Protein AF-A0A2N1H9P8-F1 (afdb_monomer)

Nearest PDB structures (foldseek):
  3dww-assembly1_C  TM=2.577E-01  e=5.335E+00  Homo sapiens
  3sog-assembly1_A-2  TM=2.019E-01  e=6.598E+00  Homo sapiens
  4atm-assembly1_A-2  TM=1.847E-01  e=6.598E+00  Homo sapiens

Sequence (156 aa):
MDSKKLAFVAAAMIAAFVGNAAACPIEECMPELAKKVEAQEARDSINDLRDPAQAAMHAGLVAAEYRVAILEVENRALIRAVELNQKPDLASLRLFPSPHALYDAVSSDVLQVTVTGRMPQLEHFQRRVKHAVVVALIEEETVKLGKPRRLITPSE

Solvent-accessible surface area (backbone atoms only — not comparable to full-atom values): 8992 Å² total; per-residue (Å²): 130,59,69,70,58,52,52,50,50,47,51,50,52,51,50,56,70,75,42,97,57,84,82,66,58,54,67,78,74,38,50,77,54,43,59,50,52,66,65,61,69,72,72,90,63,84,62,58,38,57,44,63,69,54,44,47,51,51,47,51,49,53,52,48,54,53,51,50,56,52,49,53,52,53,49,56,22,44,54,48,12,62,76,68,74,49,78,61,64,65,71,56,61,72,51,42,75,54,74,64,57,51,53,52,26,45,54,52,26,56,55,36,18,69,74,70,24,40,62,69,44,54,63,55,50,51,52,47,44,56,48,21,53,53,50,33,53,51,44,56,51,38,43,74,72,74,39,83,72,77,87,73,71,81,78,131

Radius of gyration: 17.8 Å; Cα contacts (8 Å, |Δi|>4): 124; chains: 1; bounding box: 48×30×50 Å

pLDDT: mean 70.19, std 17.14, range [35.38, 92.31]

Secondary structure (DSSP, 8-state):
--HHHHHHHHHHHHHHHHSS-----HHHH-HHHHHHHHHHTSSS-TT---SHHHHHHHHHHHHHHHHHHHHHHHHHHHHHHHHHTS----GGGGGSPPHHHHHHHHHHHHHHHHHHS---HHHHHHHHHHHHHHHHHHHHHHHHTTPPPP--PPP-

Mean predicted aligned error: 13.99 Å

Foldseek 3Di:
DDLVVLVVVLVVLLVCLVDPDPDDDCCVVPVVVVVVVVVVVPDDDLFQQLDLVSLSVVLSVLSNVLSVLLVVLQVVQVVVCVVVVHDRDSPLVQQADDPVLSVVQSVVQSVCSPPPSGRDRSVVNSVSSVVSSVLSVVQVVCVVVVHDRDPPRPDD

Structure (mmCIF, N/CA/C/O backbone):
data_AF-A0A2N1H9P8-F1
#
_entry.id   AF-A0A2N1H9P8-F1
#
loop_
_atom_site.group_PDB
_atom_site.id
_atom_site.type_symbol
_atom_site.label_atom_id
_atom_site.label_alt_id
_atom_site.label_comp_id
_atom_site.label_asym_id
_atom_site.label_entity_id
_atom_site.label_seq_id
_atom_site.pdbx_PDB_ins_code
_atom_site.Cartn_x
_atom_site.Cartn_y
_atom_site.Cartn_z
_atom_site.occupancy
_atom_site.B_iso_or_equiv
_atom_site.auth_seq_id
_atom_site.auth_comp_id
_atom_site.auth_asym_id
_atom_site.auth_atom_id
_atom_site.pdbx_PDB_model_num
ATOM 1 N N . MET A 1 1 ? 24.549 -2.873 -17.085 1.00 49.34 1 MET A N 1
ATOM 2 C CA . MET A 1 1 ? 24.144 -3.619 -15.873 1.00 49.34 1 MET A CA 1
ATOM 3 C C . MET A 1 1 ? 23.003 -4.540 -16.283 1.00 49.34 1 MET A C 1
ATOM 5 O O . MET A 1 1 ? 22.076 -4.041 -16.900 1.00 49.34 1 MET A O 1
ATOM 9 N N . ASP A 1 2 ? 23.112 -5.855 -16.066 1.00 50.44 2 ASP A N 1
ATOM 10 C CA . ASP A 1 2 ? 22.121 -6.837 -16.548 1.00 50.44 2 ASP A CA 1
ATOM 11 C C . ASP A 1 2 ? 20.721 -6.570 -15.977 1.00 50.44 2 ASP A C 1
ATOM 13 O O . ASP A 1 2 ? 20.572 -6.395 -14.767 1.00 50.44 2 ASP A O 1
ATOM 17 N N . SER A 1 3 ? 19.683 -6.616 -16.814 1.00 39.66 3 SER A N 1
ATOM 18 C CA . SER A 1 3 ? 18.275 -6.386 -16.439 1.00 39.66 3 SER A CA 1
ATOM 19 C C . SER A 1 3 ? 17.803 -7.324 -15.321 1.00 39.66 3 SER A C 1
ATOM 21 O O . SER A 1 3 ? 17.029 -6.929 -14.452 1.00 39.66 3 SER A O 1
ATOM 23 N N . LYS A 1 4 ? 18.354 -8.543 -15.267 1.00 43.38 4 LYS A N 1
ATOM 24 C CA . LYS A 1 4 ? 18.127 -9.498 -14.171 1.00 43.38 4 LYS A CA 1
ATOM 25 C C . LYS A 1 4 ? 18.684 -9.011 -12.833 1.00 43.38 4 LYS A C 1
ATOM 27 O O . LYS A 1 4 ? 18.059 -9.231 -11.804 1.00 43.38 4 LYS A O 1
ATOM 32 N N . LYS A 1 5 ? 19.835 -8.331 -12.839 1.00 46.09 5 LYS A N 1
ATOM 33 C CA . LYS A 1 5 ? 20.436 -7.748 -11.629 1.00 46.09 5 LYS A CA 1
ATOM 34 C C . LYS A 1 5 ? 19.627 -6.545 -11.144 1.00 46.09 5 LYS A C 1
ATOM 36 O O . LYS A 1 5 ? 19.445 -6.396 -9.945 1.00 46.09 5 LYS A O 1
ATOM 41 N N . LEU A 1 6 ? 19.088 -5.743 -12.063 1.00 46.72 6 LEU A N 1
ATOM 42 C CA . LEU A 1 6 ? 18.202 -4.613 -11.753 1.00 46.72 6 LEU A CA 1
ATOM 43 C C . LEU A 1 6 ? 16.878 -5.069 -11.121 1.00 46.72 6 LEU A C 1
ATOM 45 O O . LEU A 1 6 ? 16.480 -4.529 -10.093 1.00 46.72 6 LEU A O 1
ATOM 49 N N . ALA A 1 7 ? 16.253 -6.116 -11.666 1.00 47.84 7 ALA A N 1
ATOM 50 C CA . ALA A 1 7 ? 15.060 -6.728 -11.079 1.00 47.84 7 ALA A CA 1
ATOM 51 C C . ALA A 1 7 ? 15.337 -7.323 -9.687 1.00 47.84 7 ALA A C 1
ATOM 53 O O . ALA A 1 7 ? 14.513 -7.199 -8.786 1.00 47.84 7 ALA A O 1
ATOM 54 N N . PHE A 1 8 ? 16.521 -7.911 -9.484 1.00 50.47 8 PHE A N 1
ATOM 55 C CA . PHE A 1 8 ? 16.937 -8.424 -8.177 1.00 50.47 8 PHE A CA 1
ATOM 56 C C . PHE A 1 8 ? 17.135 -7.309 -7.145 1.00 50.47 8 PHE A C 1
ATOM 58 O O . PHE A 1 8 ? 16.748 -7.466 -5.993 1.00 50.47 8 PHE A O 1
ATOM 65 N N . VAL A 1 9 ? 17.706 -6.174 -7.556 1.00 55.97 9 VAL A N 1
ATOM 66 C CA . VAL A 1 9 ? 17.879 -4.998 -6.690 1.00 55.97 9 VAL A CA 1
ATOM 67 C C . VAL A 1 9 ? 16.527 -4.376 -6.339 1.00 55.97 9 VAL A C 1
ATOM 69 O O . VAL A 1 9 ? 16.297 -4.059 -5.176 1.00 55.97 9 VAL A O 1
ATOM 72 N N . ALA A 1 10 ? 15.607 -4.272 -7.302 1.00 51.38 10 ALA A N 1
ATOM 73 C CA . ALA A 1 10 ? 14.247 -3.803 -7.047 1.00 51.38 10 ALA A CA 1
ATOM 74 C C . ALA A 1 10 ? 13.500 -4.743 -6.085 1.00 51.38 10 ALA A C 1
ATOM 76 O O . ALA A 1 10 ? 12.936 -4.288 -5.095 1.00 51.38 10 ALA A O 1
ATOM 77 N N . ALA A 1 11 ? 13.572 -6.058 -6.307 1.00 51.66 11 ALA A N 1
ATOM 78 C CA . ALA A 1 11 ? 12.977 -7.052 -5.417 1.00 51.66 11 ALA A CA 1
ATOM 79 C C . ALA A 1 11 ? 13.589 -7.018 -4.005 1.00 51.66 11 ALA A C 1
ATOM 81 O O . ALA A 1 11 ? 12.861 -7.131 -3.023 1.00 51.66 11 ALA A O 1
ATOM 82 N N . ALA A 1 12 ? 14.905 -6.816 -3.889 1.00 53.69 12 ALA A N 1
ATOM 83 C CA . ALA A 1 12 ? 15.590 -6.691 -2.605 1.00 53.69 12 ALA A CA 1
ATOM 84 C C . ALA A 1 12 ? 15.205 -5.404 -1.857 1.00 53.69 12 ALA A C 1
ATOM 86 O O . ALA A 1 12 ? 15.003 -5.451 -0.646 1.00 53.69 12 ALA A O 1
ATOM 87 N N . MET A 1 13 ? 15.041 -4.276 -2.559 1.00 55.00 13 MET A N 1
ATOM 88 C CA . MET A 1 13 ? 14.523 -3.044 -1.954 1.00 55.00 13 MET A CA 1
ATOM 89 C C . MET A 1 13 ? 13.076 -3.217 -1.486 1.00 55.00 13 MET A C 1
ATOM 91 O O . MET A 1 13 ? 12.753 -2.853 -0.360 1.00 55.00 13 MET A O 1
ATOM 95 N N . ILE A 1 14 ? 12.219 -3.842 -2.294 1.00 54.09 14 ILE A N 1
ATOM 96 C CA . ILE A 1 14 ? 10.829 -4.128 -1.908 1.00 54.09 14 ILE A CA 1
ATOM 97 C C . ILE A 1 14 ? 10.795 -5.052 -0.684 1.00 54.09 14 ILE A C 1
ATOM 99 O O . ILE A 1 14 ? 10.075 -4.778 0.270 1.00 54.09 14 ILE A O 1
ATOM 103 N N . ALA A 1 15 ? 11.617 -6.104 -0.654 1.00 52.25 15 ALA A N 1
ATOM 104 C CA . ALA A 1 15 ? 11.715 -7.004 0.494 1.00 52.25 15 ALA A CA 1
ATOM 105 C C . ALA A 1 15 ? 12.212 -6.292 1.766 1.00 52.25 15 ALA A C 1
ATOM 107 O O . ALA A 1 15 ? 11.738 -6.600 2.859 1.00 52.25 15 ALA A O 1
ATOM 108 N N . ALA A 1 16 ? 13.114 -5.314 1.633 1.00 53.69 16 ALA A N 1
ATOM 109 C CA . ALA A 1 16 ? 13.588 -4.502 2.752 1.00 53.69 16 ALA A CA 1
ATOM 110 C C . ALA A 1 16 ? 12.491 -3.592 3.336 1.00 53.69 16 ALA A C 1
ATOM 112 O O . ALA A 1 16 ? 12.472 -3.376 4.544 1.00 53.69 16 ALA A O 1
ATOM 113 N N . PHE A 1 17 ? 11.554 -3.114 2.511 1.00 50.56 17 PHE A N 1
ATOM 114 C CA . PHE A 1 17 ? 10.409 -2.304 2.954 1.00 50.56 17 PHE A CA 1
ATOM 115 C C . PHE A 1 17 ? 9.202 -3.132 3.430 1.00 50.56 17 PHE A C 1
ATOM 117 O O . PHE A 1 17 ? 8.384 -2.646 4.210 1.00 50.56 17 PHE A O 1
ATOM 124 N N . VAL A 1 18 ? 9.075 -4.379 2.970 1.00 49.00 18 VAL A N 1
ATOM 125 C CA . VAL A 1 18 ? 7.993 -5.301 3.365 1.00 49.00 18 VAL A CA 1
ATOM 126 C C . VAL A 1 18 ? 8.349 -6.098 4.635 1.00 49.00 18 VAL A C 1
ATOM 128 O O . VAL A 1 18 ? 7.454 -6.580 5.327 1.00 49.00 18 VAL A O 1
ATOM 131 N N . GLY A 1 19 ? 9.635 -6.213 4.986 1.00 39.69 19 GLY A N 1
ATOM 132 C CA . GLY A 1 19 ? 10.095 -6.811 6.245 1.00 39.69 19 GLY A CA 1
ATOM 133 C C . GLY A 1 19 ? 9.982 -5.876 7.460 1.00 39.69 19 GLY A C 1
ATOM 134 O O . GLY A 1 19 ? 9.894 -4.661 7.318 1.00 39.69 19 GLY A O 1
ATOM 135 N N . ASN A 1 20 ? 10.029 -6.449 8.672 1.00 40.66 20 ASN A N 1
ATOM 136 C CA . ASN A 1 20 ? 10.056 -5.740 9.968 1.00 40.66 20 ASN A CA 1
ATOM 137 C C . ASN A 1 20 ? 11.371 -4.957 10.19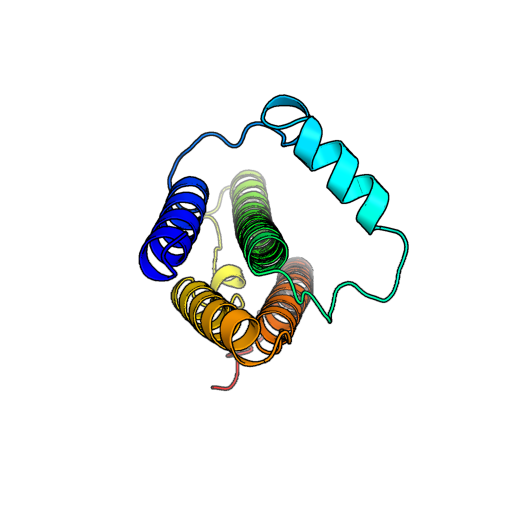8 1.00 40.66 20 ASN A C 1
ATOM 139 O O . ASN A 1 20 ? 12.044 -5.140 11.213 1.00 40.66 20 ASN A O 1
ATOM 143 N N . ALA A 1 21 ? 11.778 -4.104 9.263 1.00 47.34 21 ALA A N 1
ATOM 144 C CA . ALA A 1 21 ? 12.842 -3.142 9.489 1.00 47.34 21 ALA A CA 1
ATOM 145 C C . ALA A 1 21 ? 12.211 -1.870 10.065 1.00 47.34 21 ALA A C 1
ATOM 147 O O . ALA A 1 21 ? 11.317 -1.284 9.457 1.00 47.34 21 ALA A O 1
ATOM 148 N N . ALA A 1 22 ? 12.643 -1.470 11.261 1.00 44.09 22 ALA A N 1
ATOM 149 C CA . ALA A 1 22 ? 12.298 -0.180 11.840 1.00 44.09 22 ALA A CA 1
ATOM 150 C C . ALA A 1 22 ? 12.631 0.916 10.814 1.00 44.09 22 ALA A C 1
ATOM 152 O O . ALA A 1 22 ? 13.798 1.114 10.476 1.00 44.09 22 ALA A O 1
ATOM 153 N N . ALA A 1 23 ? 11.597 1.545 10.254 1.00 48.16 23 ALA A N 1
ATOM 154 C CA . ALA A 1 23 ? 11.739 2.522 9.188 1.00 48.16 23 ALA A CA 1
ATOM 155 C C . ALA A 1 23 ? 12.452 3.757 9.745 1.00 48.16 23 ALA A C 1
ATOM 157 O O . ALA A 1 23 ? 11.926 4.453 10.611 1.00 48.16 23 ALA A O 1
ATOM 158 N N . CYS A 1 24 ? 13.671 3.990 9.276 1.00 48.88 24 CYS A N 1
ATOM 159 C CA . CYS A 1 24 ? 14.439 5.177 9.601 1.00 48.88 24 CYS A CA 1
ATOM 160 C C . CYS A 1 24 ? 14.147 6.232 8.511 1.00 48.88 24 CYS A C 1
ATOM 162 O O . CYS A 1 24 ? 14.065 5.857 7.333 1.00 48.88 24 CYS A O 1
ATOM 164 N N . PRO A 1 25 ? 13.893 7.502 8.878 1.00 50.81 25 PRO A N 1
ATOM 165 C CA . PRO A 1 25 ? 13.490 8.544 7.934 1.00 50.81 25 PRO A CA 1
ATOM 166 C C . PRO A 1 25 ? 14.469 8.664 6.760 1.00 50.81 25 PRO A C 1
ATOM 168 O O . PRO A 1 25 ? 15.683 8.523 6.930 1.00 50.81 25 PRO A O 1
ATOM 171 N N . ILE A 1 26 ? 13.955 8.906 5.550 1.00 49.59 26 ILE A N 1
ATOM 172 C CA . ILE A 1 26 ? 14.774 8.962 4.325 1.00 49.59 26 ILE A CA 1
ATOM 173 C C . ILE A 1 26 ? 15.799 10.102 4.408 1.00 49.59 26 ILE A C 1
ATOM 175 O O . ILE A 1 26 ? 16.899 9.960 3.868 1.00 49.59 26 ILE A O 1
ATOM 179 N N . GLU A 1 27 ? 15.492 11.180 5.137 1.00 51.38 27 GLU A N 1
ATOM 180 C CA . GLU A 1 27 ? 16.427 12.279 5.395 1.00 51.38 27 GLU A CA 1
ATOM 181 C C . GLU A 1 27 ? 17.667 11.821 6.177 1.00 51.38 27 GLU A C 1
ATOM 183 O O . GLU A 1 27 ? 18.766 12.323 5.943 1.00 51.38 27 GLU A O 1
ATOM 188 N N . GLU A 1 28 ? 17.505 10.844 7.073 1.00 51.66 28 GLU A N 1
ATOM 189 C CA . GLU A 1 28 ? 18.579 10.314 7.916 1.00 51.66 28 GLU A CA 1
ATOM 190 C C . GLU A 1 28 ? 19.321 9.155 7.241 1.00 51.66 28 GLU A C 1
ATOM 192 O O . GLU A 1 28 ? 20.545 9.058 7.327 1.00 51.66 28 GLU A O 1
ATOM 197 N N . CYS A 1 29 ? 18.597 8.281 6.538 1.00 53.88 29 CYS A N 1
ATOM 198 C CA . CYS A 1 29 ? 19.181 7.095 5.914 1.00 53.88 29 CYS A CA 1
ATOM 199 C C . CYS A 1 29 ? 19.808 7.348 4.544 1.00 53.88 29 CYS A C 1
ATOM 201 O O . CYS A 1 29 ? 20.795 6.699 4.194 1.00 53.88 29 CYS A O 1
ATOM 203 N N . MET A 1 30 ? 19.230 8.242 3.738 1.00 54.31 30 MET A N 1
ATOM 204 C CA . MET A 1 30 ? 19.663 8.492 2.361 1.00 54.31 30 MET A CA 1
ATOM 205 C C . MET A 1 30 ? 19.478 9.975 1.980 1.00 54.31 30 MET A C 1
ATOM 207 O O . MET A 1 30 ? 18.632 10.306 1.146 1.00 54.31 30 MET A O 1
ATOM 211 N N . PRO A 1 31 ? 20.314 10.883 2.516 1.00 52.34 31 PRO A N 1
ATOM 212 C CA . PRO A 1 31 ? 20.168 12.333 2.327 1.00 52.34 31 PRO A CA 1
ATOM 213 C C . PRO A 1 31 ? 20.318 12.791 0.865 1.00 52.34 31 PRO A C 1
ATOM 215 O O . PRO A 1 31 ? 19.727 13.784 0.447 1.00 52.34 31 PRO A O 1
ATOM 218 N N . GLU A 1 32 ? 21.06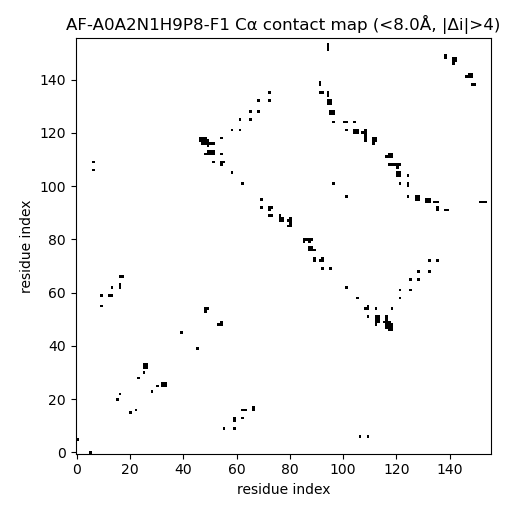8 12.047 0.050 1.00 51.97 32 GLU A N 1
ATOM 219 C CA . GLU A 1 32 ? 21.185 12.294 -1.395 1.00 51.97 32 GLU A CA 1
ATOM 220 C C . GLU A 1 32 ? 19.897 11.952 -2.165 1.00 51.97 32 GLU A C 1
ATOM 222 O O . GLU A 1 32 ? 19.656 12.487 -3.247 1.00 51.97 32 GLU A O 1
ATOM 227 N N . LEU A 1 33 ? 19.059 11.070 -1.612 1.00 47.75 33 LEU A N 1
ATOM 228 C CA . LEU A 1 33 ? 17.755 10.723 -2.171 1.00 47.75 33 LEU A CA 1
ATOM 229 C C . LEU A 1 33 ? 16.703 11.762 -1.766 1.00 47.75 33 LEU A C 1
ATOM 231 O O . LEU A 1 33 ? 15.939 12.197 -2.621 1.00 47.75 33 LEU A O 1
ATOM 235 N N . ALA A 1 34 ? 16.734 12.231 -0.514 1.00 51.00 34 ALA A N 1
ATOM 236 C CA . ALA A 1 34 ? 15.852 13.291 -0.019 1.00 51.00 34 ALA A CA 1
ATOM 237 C C . ALA A 1 34 ? 15.949 14.573 -0.872 1.00 51.00 34 ALA A C 1
ATOM 239 O O . ALA A 1 34 ? 14.940 15.082 -1.352 1.00 51.00 34 ALA A O 1
ATOM 240 N N . LYS A 1 35 ? 17.174 15.013 -1.195 1.00 50.53 35 LYS A N 1
ATOM 241 C CA . LYS A 1 35 ? 17.405 16.181 -2.070 1.00 50.53 35 LYS A CA 1
ATOM 242 C C . LYS A 1 35 ? 16.869 16.006 -3.493 1.00 50.53 35 LYS A C 1
ATOM 244 O O . LYS A 1 35 ? 16.505 16.983 -4.142 1.00 50.53 35 LYS A O 1
ATOM 249 N N . LYS A 1 36 ? 16.849 14.773 -4.010 1.00 53.41 36 LYS A N 1
ATOM 250 C CA . LYS A 1 36 ? 16.287 14.482 -5.337 1.00 53.41 36 LYS A CA 1
ATOM 251 C C . LYS A 1 36 ? 14.765 14.483 -5.314 1.00 53.41 36 LYS A C 1
ATOM 253 O O . LYS A 1 36 ? 14.173 14.933 -6.285 1.00 53.41 36 LYS A O 1
ATOM 258 N N . VAL A 1 37 ? 14.156 14.022 -4.223 1.00 54.12 37 VAL A N 1
ATOM 259 C CA . VAL A 1 37 ? 12.699 14.037 -4.037 1.00 54.12 37 VAL A CA 1
ATOM 260 C C . VAL A 1 37 ? 12.183 15.477 -3.986 1.00 54.12 37 VAL A C 1
ATOM 262 O O . VAL A 1 37 ? 11.284 15.803 -4.754 1.00 54.12 37 VAL A O 1
ATOM 265 N N . GLU A 1 38 ? 12.825 16.364 -3.217 1.00 47.81 38 GLU A N 1
ATOM 266 C CA . GLU A 1 38 ? 12.456 17.792 -3.149 1.00 47.81 38 GLU A CA 1
ATOM 267 C C . GLU A 1 38 ? 12.592 18.514 -4.505 1.00 47.81 38 GLU A C 1
ATOM 269 O O . GLU A 1 38 ? 11.777 19.366 -4.854 1.00 47.81 38 GLU A O 1
ATOM 274 N N . ALA A 1 39 ? 13.586 18.149 -5.323 1.00 50.12 39 ALA A N 1
ATOM 275 C CA . ALA A 1 39 ? 13.743 18.702 -6.671 1.00 50.12 39 ALA A CA 1
ATOM 276 C C . ALA A 1 39 ? 12.707 18.158 -7.682 1.00 50.12 39 ALA A C 1
ATOM 278 O O . ALA A 1 39 ? 12.432 18.806 -8.693 1.00 50.12 39 ALA A O 1
ATOM 279 N N . GLN A 1 40 ? 12.129 16.982 -7.421 1.00 47.59 40 GLN A N 1
ATOM 280 C CA . GLN A 1 40 ? 11.164 16.303 -8.293 1.00 47.59 40 GLN A CA 1
ATOM 281 C C . GLN A 1 40 ? 9.718 16.794 -8.081 1.00 47.59 40 GLN A C 1
ATOM 283 O O . GLN A 1 40 ? 8.857 16.555 -8.927 1.00 47.59 40 GLN A O 1
ATOM 288 N N . GLU A 1 41 ? 9.446 17.521 -6.991 1.00 47.44 41 GLU A N 1
ATOM 289 C CA . GLU A 1 41 ? 8.132 18.112 -6.687 1.00 47.44 41 GLU 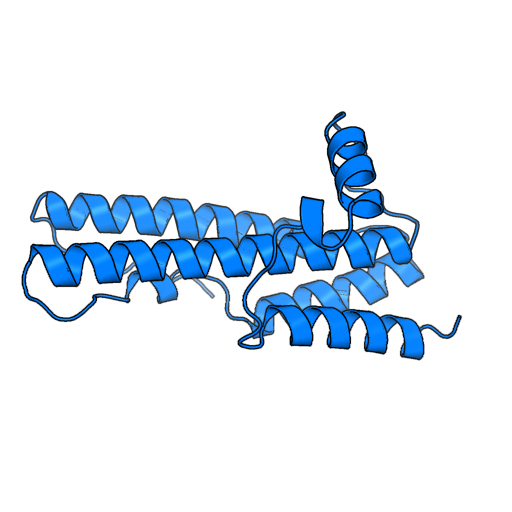A CA 1
ATOM 290 C C . GLU A 1 41 ? 7.741 19.268 -7.634 1.00 47.44 41 GLU A C 1
ATOM 292 O O . GLU A 1 41 ? 6.585 19.702 -7.658 1.00 47.44 41 GLU A O 1
ATOM 297 N N . ALA A 1 42 ? 8.658 19.715 -8.501 1.00 44.88 42 ALA A N 1
ATOM 298 C CA . ALA A 1 42 ? 8.397 20.632 -9.610 1.00 44.88 42 ALA A CA 1
ATOM 299 C C . ALA A 1 42 ? 7.742 19.919 -10.819 1.00 44.88 42 ALA A C 1
ATOM 301 O O . ALA A 1 42 ? 8.317 19.812 -11.895 1.00 44.88 42 ALA A O 1
ATOM 302 N N . ARG A 1 43 ? 6.524 19.421 -10.585 1.00 46.41 43 ARG A N 1
ATOM 303 C CA . ARG A 1 43 ? 5.358 19.314 -11.488 1.00 46.41 43 ARG A CA 1
ATOM 304 C C . ARG A 1 43 ? 5.597 18.987 -12.982 1.00 46.41 43 ARG A C 1
ATOM 306 O O . ARG A 1 43 ? 6.087 19.795 -13.763 1.00 46.41 43 ARG A O 1
ATOM 313 N N . ASP A 1 44 ? 5.048 17.826 -13.360 1.00 38.75 44 ASP A N 1
ATOM 314 C CA . ASP A 1 44 ? 4.474 17.471 -14.675 1.00 38.75 44 ASP A CA 1
ATOM 315 C C . ASP A 1 44 ? 5.310 16.692 -15.716 1.00 38.75 44 ASP A C 1
ATOM 317 O O . ASP A 1 44 ? 4.844 16.493 -16.837 1.00 38.75 44 ASP A O 1
ATOM 321 N N . SER A 1 45 ? 6.455 16.093 -15.355 1.00 45.06 45 SER A N 1
ATOM 322 C CA . SER A 1 45 ? 7.099 15.051 -16.200 1.00 45.06 45 SER A CA 1
ATOM 323 C C . SER A 1 45 ? 7.425 13.721 -15.499 1.00 45.06 45 SER A C 1
ATOM 325 O O . SER A 1 45 ? 8.117 12.872 -16.061 1.00 45.06 45 SER A O 1
ATOM 327 N N . ILE A 1 46 ? 6.867 13.479 -14.306 1.00 48.94 46 ILE A N 1
ATOM 328 C CA . ILE A 1 46 ? 7.107 12.261 -13.497 1.00 48.94 46 ILE A CA 1
ATOM 329 C C . ILE A 1 46 ? 6.640 10.967 -14.207 1.00 48.94 46 ILE A C 1
ATOM 331 O O . ILE A 1 46 ? 7.069 9.874 -13.850 1.00 48.94 46 ILE A O 1
ATOM 335 N N . ASN A 1 47 ? 5.825 11.072 -15.261 1.00 49.62 47 ASN A N 1
ATOM 336 C CA . ASN A 1 47 ? 5.217 9.919 -15.936 1.00 49.62 47 ASN A CA 1
ATOM 337 C C . ASN A 1 47 ? 5.999 9.385 -17.155 1.00 49.62 47 ASN A C 1
ATOM 339 O O . ASN A 1 47 ? 5.616 8.355 -17.707 1.00 49.62 47 ASN A O 1
ATOM 343 N N . ASP A 1 48 ? 7.094 10.033 -17.569 1.00 54.34 48 ASP A N 1
ATOM 344 C CA . ASP A 1 48 ? 7.955 9.575 -18.679 1.00 54.34 48 ASP A CA 1
ATOM 345 C C . ASP A 1 48 ? 9.358 9.233 -18.135 1.00 54.34 48 ASP A C 1
ATOM 347 O O . ASP A 1 48 ? 10.376 9.779 -18.568 1.00 54.34 48 ASP A O 1
ATOM 351 N N . LEU A 1 49 ? 9.416 8.352 -17.122 1.00 59.28 49 LEU A N 1
ATOM 352 C CA . LEU A 1 49 ? 10.676 7.828 -16.578 1.00 59.28 49 LEU A CA 1
ATOM 353 C C . LEU A 1 49 ? 11.326 6.911 -17.621 1.00 59.28 49 LEU A C 1
ATOM 355 O O . LEU A 1 49 ? 11.158 5.694 -17.604 1.00 59.28 49 LEU A O 1
ATOM 359 N N . ARG A 1 50 ? 12.078 7.508 -18.548 1.00 59.78 50 ARG A N 1
ATOM 360 C CA . ARG A 1 50 ? 12.836 6.784 -19.583 1.00 59.78 50 ARG A CA 1
ATOM 361 C C . ARG A 1 50 ? 14.048 6.043 -19.022 1.00 59.78 50 ARG A C 1
ATOM 363 O O . ARG A 1 50 ? 14.588 5.168 -19.693 1.00 59.78 50 ARG A O 1
ATOM 370 N N . ASP A 1 51 ? 14.482 6.402 -17.814 1.00 68.69 51 ASP A N 1
ATOM 371 C CA . ASP A 1 51 ? 15.591 5.759 -17.115 1.00 68.69 51 ASP A CA 1
ATOM 372 C C . ASP A 1 51 ? 15.076 4.656 -16.163 1.00 68.69 51 ASP A C 1
ATOM 374 O O . ASP A 1 51 ? 14.334 4.950 -15.218 1.00 68.69 51 ASP A O 1
ATOM 378 N N . PRO A 1 52 ? 15.502 3.390 -16.343 1.00 67.56 52 PRO A N 1
ATOM 379 C CA . PRO A 1 52 ? 15.181 2.291 -15.434 1.00 67.56 52 PRO A CA 1
ATOM 380 C C . PRO A 1 52 ? 15.528 2.566 -13.964 1.00 67.56 52 PRO A C 1
ATOM 382 O O . PRO A 1 52 ? 14.844 2.061 -13.074 1.00 67.56 52 PRO A O 1
ATOM 385 N N . ALA A 1 53 ? 16.568 3.361 -13.685 1.00 73.06 53 ALA A N 1
ATOM 386 C CA . ALA A 1 53 ? 16.920 3.729 -12.315 1.00 73.06 53 ALA A CA 1
ATOM 387 C C . ALA A 1 53 ? 15.854 4.633 -11.675 1.00 73.06 53 ALA A C 1
ATOM 389 O O . ALA A 1 53 ? 15.515 4.461 -10.504 1.00 73.06 53 ALA A O 1
ATOM 390 N N . GLN A 1 54 ? 15.285 5.560 -12.448 1.00 73.56 54 GLN A N 1
ATOM 391 C CA . GLN A 1 54 ? 14.196 6.420 -11.991 1.00 73.56 54 GLN A CA 1
ATOM 392 C C . GLN A 1 54 ? 12.909 5.625 -11.768 1.00 73.56 54 GLN A C 1
ATOM 394 O O . GLN A 1 54 ? 12.241 5.826 -10.757 1.00 73.56 54 GLN A O 1
ATOM 399 N N . ALA A 1 55 ? 12.604 4.667 -12.647 1.00 72.44 55 ALA A N 1
ATOM 400 C CA . ALA A 1 55 ? 11.467 3.767 -12.464 1.00 72.44 55 ALA A CA 1
ATOM 401 C C . ALA A 1 55 ? 11.600 2.897 -11.205 1.00 72.44 55 ALA A C 1
ATOM 403 O O . ALA A 1 55 ? 10.628 2.726 -10.475 1.00 72.44 55 ALA A O 1
ATOM 404 N N . ALA A 1 56 ? 12.805 2.404 -10.900 1.00 75.81 56 ALA A N 1
ATOM 405 C CA . ALA A 1 56 ? 13.060 1.676 -9.659 1.00 75.81 56 ALA A CA 1
ATOM 406 C C . ALA A 1 56 ? 12.880 2.564 -8.413 1.00 75.81 56 ALA A C 1
ATOM 408 O O . ALA A 1 56 ? 12.267 2.128 -7.440 1.00 75.81 56 ALA A O 1
ATOM 409 N N . MET A 1 57 ? 13.360 3.815 -8.447 1.00 78.62 57 MET A N 1
ATOM 410 C CA . MET A 1 57 ? 13.145 4.779 -7.357 1.00 78.62 57 MET A CA 1
ATOM 411 C C . MET A 1 57 ? 11.659 5.101 -7.167 1.00 78.62 57 MET A C 1
ATOM 413 O O . MET A 1 57 ? 11.172 5.081 -6.040 1.00 78.62 57 MET A O 1
ATOM 417 N N . HIS A 1 58 ? 10.922 5.328 -8.257 1.00 76.75 58 HIS A N 1
ATOM 418 C CA . HIS A 1 58 ? 9.481 5.567 -8.203 1.00 76.75 58 HIS A CA 1
ATOM 419 C C . HIS A 1 58 ? 8.722 4.352 -7.656 1.00 76.75 58 HIS A C 1
ATOM 421 O O . HIS A 1 58 ? 7.902 4.501 -6.758 1.00 76.75 58 HIS A O 1
ATOM 427 N N . ALA A 1 59 ? 9.042 3.139 -8.113 1.00 79.12 59 ALA A N 1
ATOM 428 C CA . ALA A 1 59 ? 8.468 1.909 -7.569 1.00 79.12 59 ALA A CA 1
ATOM 429 C C . ALA A 1 59 ? 8.723 1.768 -6.057 1.00 79.12 59 ALA A C 1
ATOM 431 O O . ALA A 1 59 ? 7.818 1.385 -5.315 1.00 79.12 59 ALA A O 1
ATOM 432 N N . GLY A 1 60 ? 9.929 2.117 -5.595 1.00 80.44 60 GLY A N 1
ATOM 433 C CA . GLY A 1 60 ? 10.265 2.170 -4.172 1.00 80.44 60 GLY A CA 1
ATOM 434 C C . GLY A 1 60 ? 9.419 3.185 -3.401 1.00 80.44 60 GLY A C 1
ATOM 435 O O . GLY A 1 60 ? 8.890 2.854 -2.342 1.00 80.44 60 GLY A O 1
ATOM 436 N N . LEU A 1 61 ? 9.224 4.385 -3.959 1.00 84.12 61 LEU A N 1
ATOM 437 C CA . LEU A 1 61 ? 8.358 5.415 -3.381 1.00 84.12 61 LEU A CA 1
ATOM 438 C C . LEU A 1 61 ? 6.911 4.917 -3.255 1.00 84.12 61 LEU A C 1
ATOM 440 O O . LEU A 1 61 ? 6.338 4.985 -2.173 1.00 84.12 61 LEU A O 1
ATOM 444 N N . VAL A 1 62 ? 6.342 4.339 -4.318 1.00 83.12 62 VAL A N 1
ATOM 445 C CA . VAL A 1 62 ? 4.969 3.801 -4.300 1.00 83.12 62 VAL A CA 1
ATOM 446 C C . VAL A 1 62 ? 4.815 2.672 -3.281 1.00 83.12 62 VAL A C 1
ATOM 448 O O . VAL A 1 62 ? 3.803 2.595 -2.581 1.00 83.12 62 VAL A O 1
ATOM 451 N N . ALA A 1 63 ? 5.812 1.792 -3.172 1.00 86.19 63 ALA A N 1
ATOM 452 C CA . ALA A 1 63 ? 5.813 0.727 -2.176 1.00 86.19 63 ALA A CA 1
ATOM 453 C C . ALA A 1 63 ? 5.831 1.287 -0.743 1.00 86.19 63 ALA A C 1
ATOM 455 O O . ALA A 1 63 ? 5.096 0.793 0.118 1.00 86.19 63 ALA A O 1
ATOM 456 N N . ALA A 1 64 ? 6.623 2.335 -0.499 1.00 84.81 64 ALA A N 1
ATOM 457 C CA . ALA A 1 64 ? 6.662 3.030 0.782 1.00 84.81 64 ALA A CA 1
ATOM 458 C C . ALA A 1 64 ? 5.324 3.723 1.090 1.00 84.81 64 ALA A C 1
ATOM 460 O O . ALA A 1 64 ? 4.772 3.501 2.165 1.00 84.81 64 ALA A O 1
ATOM 461 N N . GLU A 1 65 ? 4.752 4.472 0.139 1.00 86.69 65 GLU A N 1
ATOM 462 C CA . GLU A 1 65 ? 3.432 5.110 0.267 1.00 86.69 65 GLU A CA 1
ATOM 463 C C . GLU A 1 65 ? 2.346 4.090 0.633 1.00 86.69 65 GLU A C 1
ATOM 465 O O . GLU A 1 65 ? 1.557 4.302 1.555 1.00 86.69 65 GLU A O 1
ATOM 470 N N . TYR A 1 66 ? 2.329 2.945 -0.051 1.00 89.56 66 TYR A N 1
ATOM 471 C CA . TYR A 1 66 ? 1.404 1.853 0.238 1.00 89.56 66 TYR A CA 1
ATOM 472 C C . TYR A 1 66 ? 1.584 1.290 1.653 1.00 89.56 66 TYR A C 1
ATOM 474 O O . TYR A 1 66 ? 0.599 1.087 2.369 1.00 89.56 66 TYR A O 1
ATOM 482 N N . ARG A 1 67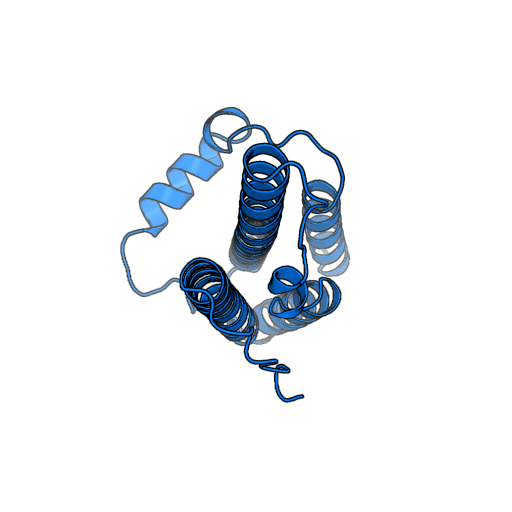 ? 2.830 1.056 2.085 1.00 91.19 67 ARG A N 1
ATOM 483 C CA . ARG A 1 67 ? 3.104 0.517 3.422 1.00 91.19 67 ARG A CA 1
ATOM 484 C C . ARG A 1 67 ? 2.732 1.505 4.523 1.00 91.19 67 ARG A C 1
ATOM 486 O O . ARG A 1 67 ? 2.133 1.084 5.513 1.00 91.19 67 ARG A O 1
ATOM 493 N N . VAL A 1 68 ? 3.050 2.787 4.341 1.00 89.56 68 VAL A N 1
ATOM 494 C CA . VAL A 1 68 ? 2.655 3.868 5.254 1.00 89.56 68 VAL A CA 1
ATOM 495 C C . VAL A 1 68 ? 1.136 3.919 5.368 1.00 89.56 68 VAL A C 1
ATOM 497 O O . VAL A 1 68 ? 0.615 3.874 6.478 1.00 89.56 68 VAL A O 1
ATOM 500 N N . ALA A 1 69 ? 0.413 3.885 4.248 1.00 88.06 69 ALA A N 1
ATOM 501 C CA . ALA A 1 69 ? -1.045 3.928 4.262 1.00 88.06 69 ALA A CA 1
ATOM 502 C C . ALA A 1 69 ? -1.676 2.749 5.033 1.00 88.06 69 ALA A C 1
ATOM 504 O O . ALA A 1 69 ? -2.626 2.946 5.793 1.00 88.06 69 ALA A O 1
ATOM 505 N N . ILE A 1 70 ? -1.129 1.534 4.897 1.00 91.44 70 ILE A N 1
ATOM 506 C CA . ILE A 1 70 ? -1.551 0.374 5.704 1.00 91.44 70 ILE A CA 1
ATOM 507 C C . ILE A 1 70 ? -1.273 0.605 7.191 1.00 91.44 70 ILE A C 1
ATOM 509 O O . ILE A 1 70 ? -2.164 0.399 8.016 1.00 91.44 70 ILE A O 1
ATOM 513 N N . LEU A 1 71 ? -0.058 1.044 7.537 1.00 92.31 71 LEU A N 1
ATOM 514 C CA . LEU A 1 71 ? 0.337 1.291 8.927 1.00 92.31 71 LEU A CA 1
ATOM 515 C C . LEU A 1 71 ? -0.538 2.351 9.591 1.00 92.31 71 LEU A C 1
ATOM 517 O O . LEU A 1 71 ? -0.904 2.210 10.754 1.00 92.31 71 LEU A O 1
ATOM 521 N N . GLU A 1 72 ? -0.902 3.405 8.868 1.00 90.06 72 GLU A N 1
ATOM 522 C CA . GLU A 1 72 ? -1.786 4.443 9.386 1.00 90.06 72 GLU A CA 1
ATOM 523 C C . GLU A 1 72 ? -3.183 3.900 9.705 1.00 90.06 72 GLU A C 1
ATOM 525 O O . GLU A 1 72 ? -3.761 4.260 10.731 1.00 90.06 72 GLU A O 1
ATOM 530 N N . VAL A 1 73 ? -3.728 3.017 8.862 1.00 89.56 73 VAL A N 1
ATOM 531 C CA . VAL A 1 73 ? -5.019 2.357 9.119 1.00 89.56 73 VAL A CA 1
ATOM 532 C C . VAL A 1 73 ? -4.923 1.436 10.335 1.00 89.56 73 VAL A C 1
ATOM 534 O O . VAL A 1 73 ? -5.780 1.499 11.217 1.00 89.56 73 VAL A O 1
ATOM 537 N N . GLU A 1 74 ? -3.870 0.619 10.421 1.00 90.12 74 GLU A N 1
ATOM 538 C CA . GLU A 1 74 ? -3.605 -0.246 11.579 1.00 90.12 74 GLU A CA 1
ATOM 539 C C . GLU A 1 74 ? -3.493 0.570 12.871 1.00 90.12 74 GLU A C 1
ATOM 541 O O . GLU A 1 74 ? -4.134 0.246 13.872 1.00 90.12 74 GLU A O 1
ATOM 546 N N . ASN A 1 75 ? -2.739 1.670 12.843 1.00 91.25 75 ASN A N 1
ATOM 547 C CA . ASN A 1 75 ? -2.553 2.547 13.992 1.00 91.25 75 ASN A CA 1
ATOM 548 C C . ASN A 1 75 ? -3.882 3.188 14.426 1.00 91.25 75 ASN A C 1
ATOM 550 O O . ASN A 1 75 ? -4.249 3.127 15.599 1.00 91.25 75 ASN A O 1
ATOM 554 N N . ARG A 1 76 ? -4.683 3.706 13.484 1.00 87.62 76 ARG A N 1
ATOM 555 C CA . ARG A 1 76 ? -6.021 4.246 13.791 1.00 87.62 76 ARG A CA 1
ATOM 556 C C . ARG A 1 76 ? -6.973 3.199 14.372 1.00 87.62 76 ARG A C 1
ATOM 558 O O . ARG A 1 76 ? -7.816 3.548 15.204 1.00 87.62 76 ARG A O 1
ATOM 565 N N . ALA A 1 77 ? -6.880 1.947 13.930 1.00 87.94 77 ALA A N 1
ATOM 566 C CA . ALA A 1 77 ? -7.671 0.848 14.475 1.00 87.94 77 ALA A CA 1
ATOM 567 C C . ALA A 1 77 ? -7.233 0.488 15.903 1.00 87.94 77 ALA A C 1
ATOM 569 O O . ALA A 1 77 ? -8.082 0.288 16.770 1.00 87.94 77 ALA A O 1
ATOM 570 N N . LEU A 1 78 ? -5.922 0.456 16.164 1.00 88.69 78 LEU A N 1
ATOM 571 C CA . LEU A 1 78 ? -5.355 0.198 17.489 1.00 88.69 78 LEU A CA 1
ATOM 572 C C . LEU A 1 78 ? -5.692 1.307 18.491 1.00 88.69 78 LEU A C 1
ATOM 574 O O . LEU A 1 78 ? -6.138 0.996 19.592 1.00 88.69 78 LEU A O 1
ATOM 578 N N . ILE A 1 79 ? -5.547 2.580 18.111 1.00 86.81 79 ILE A N 1
ATOM 579 C CA . ILE A 1 79 ? -5.902 3.724 18.968 1.00 86.81 79 ILE A CA 1
ATOM 580 C C . ILE A 1 79 ? -7.363 3.609 19.419 1.00 86.81 79 ILE A C 1
ATOM 582 O O . ILE A 1 79 ? -7.647 3.642 20.614 1.00 86.81 79 ILE A O 1
ATOM 586 N N . ARG A 1 80 ? -8.285 3.356 18.483 1.00 84.00 80 ARG A N 1
ATOM 587 C CA . ARG A 1 80 ? -9.706 3.163 18.811 1.00 84.00 80 ARG A CA 1
ATOM 588 C C . ARG A 1 80 ? -9.972 1.949 19.689 1.00 84.00 80 ARG A C 1
ATOM 590 O O . ARG A 1 80 ? -10.824 2.012 20.570 1.00 84.00 80 ARG A O 1
ATOM 597 N N . ALA A 1 81 ? -9.270 0.846 19.448 1.00 88.19 81 ALA A N 1
ATOM 598 C CA . ALA A 1 81 ? -9.377 -0.356 20.267 1.00 88.19 81 ALA A CA 1
ATOM 599 C C . ALA A 1 81 ? -9.046 -0.054 21.734 1.00 88.19 81 ALA A C 1
ATOM 601 O O . ALA A 1 81 ? -9.767 -0.480 22.634 1.00 88.19 81 ALA A O 1
ATOM 602 N N . VAL A 1 82 ? -7.989 0.734 21.956 1.00 90.75 82 VAL A N 1
ATOM 603 C CA . VAL A 1 82 ? -7.571 1.190 23.285 1.00 90.75 82 VAL A CA 1
ATOM 604 C C . VAL A 1 82 ? -8.608 2.136 23.894 1.00 90.75 82 VAL A C 1
ATOM 606 O O . VAL A 1 82 ? -9.016 1.921 25.032 1.00 90.75 82 VAL A O 1
ATOM 609 N N . GLU A 1 83 ? -9.085 3.134 23.145 1.00 88.62 83 GLU A N 1
ATOM 610 C CA . GLU A 1 83 ? -10.090 4.104 23.617 1.00 88.62 83 GLU A CA 1
ATOM 611 C C . GLU A 1 83 ? -11.414 3.444 24.026 1.00 88.62 83 GLU A C 1
ATOM 613 O O . GLU A 1 83 ? -12.024 3.823 25.025 1.00 88.62 83 GLU A O 1
ATOM 618 N N . LEU A 1 84 ? -11.861 2.445 23.263 1.00 86.25 84 LEU A N 1
ATOM 619 C CA . LEU A 1 84 ? -13.137 1.758 23.475 1.00 86.25 84 LEU A CA 1
ATOM 620 C C . LEU A 1 84 ? -13.009 0.498 24.342 1.00 86.25 84 LEU A C 1
ATOM 622 O O . LEU A 1 84 ? -14.020 -0.147 24.622 1.00 86.25 84 LEU A O 1
ATOM 626 N N . ASN A 1 85 ? -11.791 0.136 24.754 1.00 89.38 85 ASN A N 1
ATOM 627 C CA . ASN A 1 85 ? -11.467 -1.120 25.430 1.00 89.38 85 ASN A CA 1
ATOM 628 C C . ASN A 1 85 ? -12.023 -2.356 24.685 1.00 89.38 85 ASN A C 1
ATOM 630 O O . ASN A 1 85 ? -12.628 -3.261 25.267 1.00 89.38 85 ASN A O 1
ATOM 634 N N . GLN A 1 86 ? -11.859 -2.360 23.361 1.00 88.50 86 GLN A N 1
ATOM 635 C CA . GLN A 1 86 ? -12.345 -3.385 22.435 1.00 88.50 86 GLN A CA 1
ATOM 636 C C . GLN A 1 86 ? -11.188 -3.992 21.635 1.00 88.50 86 GLN A C 1
ATOM 638 O O . GLN A 1 86 ? -10.048 -3.542 21.704 1.00 88.50 86 GLN A O 1
ATOM 643 N N . LYS A 1 87 ? -11.467 -5.050 20.864 1.00 88.69 87 LYS A N 1
ATOM 644 C CA . LYS A 1 87 ? -10.486 -5.593 19.913 1.00 88.69 87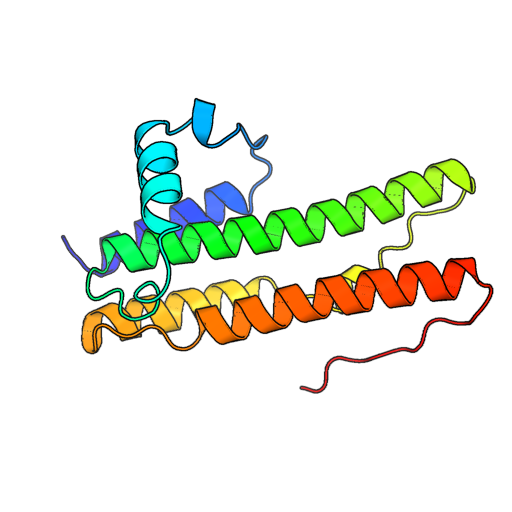 LYS A CA 1
ATOM 645 C C . LYS A 1 87 ? -10.313 -4.640 18.722 1.00 88.69 87 LYS A C 1
ATOM 647 O O . LYS A 1 87 ? -11.300 -4.033 18.308 1.00 88.69 87 LYS A O 1
ATOM 652 N N . PRO A 1 88 ? -9.103 -4.545 18.138 1.00 86.62 88 PRO A N 1
ATOM 653 C CA . PRO A 1 88 ? -8.874 -3.716 16.963 1.00 86.62 88 PRO A CA 1
ATOM 654 C C . PRO A 1 88 ? -9.671 -4.221 15.766 1.00 86.62 88 PRO A C 1
ATOM 656 O O . PRO A 1 88 ? -9.641 -5.404 15.422 1.00 86.62 88 PRO A O 1
ATOM 659 N N . ASP A 1 89 ? -10.372 -3.292 15.129 1.00 85.12 89 ASP A N 1
ATOM 660 C CA . ASP A 1 89 ? -11.129 -3.535 13.913 1.00 85.12 89 ASP A CA 1
ATOM 661 C C . ASP A 1 89 ? -10.281 -3.191 12.685 1.00 85.12 89 ASP A C 1
ATOM 663 O O . ASP A 1 89 ? -10.112 -2.029 12.319 1.00 85.12 89 ASP A O 1
ATOM 667 N N . LEU A 1 90 ? -9.751 -4.232 12.045 1.00 88.12 90 LEU A N 1
ATOM 668 C CA . LEU A 1 90 ? -8.884 -4.125 10.874 1.00 88.12 90 LEU A CA 1
ATOM 669 C C . LEU A 1 90 ? -9.640 -4.283 9.545 1.00 88.12 90 LEU A C 1
ATOM 671 O O . LEU A 1 90 ? -9.007 -4.487 8.509 1.00 88.12 90 LEU A O 1
ATOM 675 N N . ALA A 1 91 ? -10.980 -4.223 9.522 1.00 87.69 91 ALA A N 1
ATOM 676 C CA . ALA A 1 91 ? -11.714 -4.501 8.283 1.00 87.69 91 ALA A CA 1
ATOM 677 C C . ALA A 1 91 ? -11.412 -3.491 7.158 1.00 87.69 91 ALA A C 1
ATOM 679 O O . ALA A 1 91 ? -11.418 -3.890 5.994 1.00 87.69 91 ALA A O 1
ATOM 680 N N . SER A 1 92 ? -11.062 -2.240 7.496 1.00 85.31 92 SER A N 1
ATOM 681 C CA . SER A 1 92 ? -10.625 -1.208 6.539 1.00 85.31 92 SER A CA 1
ATOM 682 C C . SER A 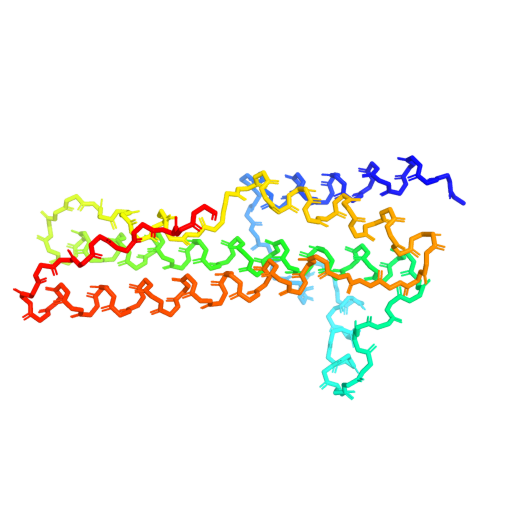1 92 ? -9.423 -1.649 5.688 1.00 85.31 92 SER A C 1
ATOM 684 O O . SER A 1 92 ? -9.278 -1.199 4.555 1.00 85.31 92 SER A O 1
ATOM 686 N N . LEU A 1 93 ? -8.574 -2.562 6.185 1.00 88.31 93 LEU A N 1
ATOM 687 C CA . LEU A 1 93 ? -7.428 -3.075 5.424 1.00 88.31 93 LEU A CA 1
ATOM 688 C C . LEU A 1 93 ? -7.845 -3.867 4.181 1.00 88.31 93 LEU A C 1
ATOM 690 O O . LEU A 1 93 ? -7.080 -3.953 3.227 1.00 88.31 93 LEU A O 1
ATOM 694 N N . ARG A 1 94 ? -9.067 -4.412 4.149 1.00 89.88 94 ARG A N 1
ATOM 695 C CA . ARG A 1 94 ? -9.587 -5.161 2.992 1.00 89.88 94 ARG A CA 1
ATOM 696 C C . ARG A 1 94 ? -9.856 -4.280 1.773 1.00 89.88 94 ARG A C 1
ATOM 698 O O . ARG A 1 94 ? -10.037 -4.808 0.683 1.00 89.88 94 ARG A O 1
ATOM 705 N N . LEU A 1 95 ? -9.900 -2.960 1.957 1.00 88.19 95 LEU A N 1
ATOM 706 C CA . LEU A 1 95 ? -10.079 -1.992 0.876 1.00 88.19 95 LEU A CA 1
ATOM 707 C C . LEU A 1 95 ? -8.787 -1.772 0.082 1.00 88.19 95 LEU A C 1
ATOM 709 O O . LEU A 1 95 ? -8.830 -1.264 -1.038 1.00 88.19 95 LEU A O 1
ATOM 713 N N . PHE A 1 96 ? -7.639 -2.125 0.663 1.00 90.38 96 PHE A N 1
ATOM 714 C CA . PHE A 1 96 ? -6.341 -1.921 0.041 1.00 90.38 96 PHE A CA 1
ATOM 715 C C . PHE A 1 96 ? -6.056 -3.010 -1.000 1.00 90.38 96 PHE A C 1
ATOM 717 O O . PHE A 1 96 ? -6.416 -4.173 -0.793 1.00 90.38 96 PHE A O 1
ATOM 724 N N . PRO A 1 97 ? -5.380 -2.666 -2.113 1.00 89.31 97 PRO A N 1
ATOM 725 C CA . PRO A 1 97 ? -4.837 -3.662 -3.029 1.00 89.31 97 PRO A CA 1
ATOM 726 C C . PRO A 1 97 ? -3.953 -4.661 -2.282 1.00 89.31 97 PRO A C 1
ATOM 728 O O . PRO A 1 97 ? -3.282 -4.297 -1.321 1.00 89.31 97 PRO A O 1
ATOM 731 N N . SER A 1 98 ? -3.909 -5.910 -2.740 1.00 89.06 98 SER A N 1
ATOM 732 C CA . SER A 1 98 ? -3.036 -6.906 -2.120 1.00 89.06 98 SER A CA 1
ATOM 733 C C . SER A 1 98 ? -1.549 -6.572 -2.347 1.00 89.06 98 SER A C 1
ATOM 735 O O . SER A 1 98 ? -1.198 -5.965 -3.363 1.00 89.06 98 SER A O 1
ATOM 737 N N . PRO A 1 99 ? -0.633 -7.037 -1.474 1.00 86.88 99 PRO A N 1
ATOM 738 C CA . PRO A 1 99 ? 0.808 -6.910 -1.710 1.00 86.88 99 PRO A CA 1
ATOM 739 C C . PRO A 1 99 ? 1.269 -7.542 -3.034 1.00 86.88 99 PRO A C 1
ATOM 741 O O . PRO A 1 99 ? 2.210 -7.060 -3.657 1.00 86.88 99 PRO A O 1
ATOM 744 N N . HIS A 1 100 ? 0.583 -8.593 -3.494 1.00 87.00 100 HIS A N 1
ATOM 745 C CA . HIS A 1 100 ? 0.852 -9.208 -4.796 1.00 87.00 100 HIS A CA 1
ATOM 746 C C . HIS A 1 100 ? 0.534 -8.243 -5.944 1.00 87.00 100 HIS A C 1
ATOM 748 O O . HIS A 1 100 ? 1.331 -8.119 -6.865 1.00 87.00 100 HIS A O 1
ATOM 754 N N . ALA A 1 101 ? -0.550 -7.467 -5.841 1.00 85.19 101 ALA A N 1
ATOM 755 C CA . ALA A 1 101 ? -0.888 -6.460 -6.844 1.00 85.19 101 ALA A CA 1
ATOM 756 C C . ALA A 1 101 ? 0.167 -5.342 -6.955 1.00 85.19 101 ALA A C 1
ATOM 758 O O . ALA A 1 101 ? 0.319 -4.760 -8.028 1.00 85.19 101 ALA A O 1
ATOM 759 N N . LEU A 1 102 ? 0.901 -5.043 -5.873 1.00 85.69 102 LEU A N 1
ATOM 760 C CA . LEU A 1 102 ? 2.056 -4.139 -5.917 1.00 85.69 102 LEU A CA 1
ATOM 761 C C . LEU A 1 102 ? 3.216 -4.782 -6.681 1.00 85.69 102 LEU A C 1
ATOM 763 O O . LEU A 1 102 ? 3.789 -4.149 -7.564 1.00 85.69 102 LEU A O 1
ATOM 767 N N . TYR A 1 103 ? 3.551 -6.035 -6.361 1.00 84.69 103 TYR A N 1
ATOM 768 C CA . TYR A 1 103 ? 4.621 -6.763 -7.045 1.00 84.69 103 TYR A CA 1
ATOM 769 C C . TYR A 1 103 ? 4.357 -6.890 -8.550 1.00 84.69 103 TYR A C 1
ATOM 771 O O . TYR A 1 103 ? 5.259 -6.647 -9.354 1.00 84.69 103 TYR A O 1
ATOM 779 N N . ASP A 1 104 ? 3.121 -7.211 -8.930 1.00 84.25 104 ASP A N 1
ATOM 780 C CA . ASP A 1 104 ? 2.704 -7.335 -10.326 1.00 84.25 104 ASP A CA 1
ATOM 781 C C . ASP A 1 104 ? 2.793 -5.991 -11.058 1.00 84.25 104 ASP A C 1
ATOM 783 O O . ASP A 1 104 ? 3.351 -5.924 -12.156 1.00 84.25 104 ASP A O 1
ATOM 787 N N . ALA A 1 105 ? 2.321 -4.905 -10.432 1.00 83.94 105 ALA A N 1
ATOM 788 C CA . ALA A 1 105 ? 2.413 -3.560 -11.000 1.00 83.94 105 ALA A CA 1
ATOM 789 C C . ALA A 1 105 ? 3.874 -3.132 -11.205 1.00 83.94 105 ALA A C 1
ATOM 791 O O . ALA A 1 105 ? 4.235 -2.673 -12.287 1.00 83.94 105 ALA A O 1
ATOM 792 N N . VAL A 1 106 ? 4.736 -3.343 -10.204 1.00 81.62 106 VAL A N 1
ATOM 793 C CA . VAL A 1 106 ? 6.165 -3.009 -10.298 1.00 81.62 106 VAL A CA 1
ATOM 794 C C . VAL A 1 106 ? 6.868 -3.855 -11.357 1.00 81.62 106 VAL A C 1
ATOM 796 O O . VAL A 1 106 ? 7.634 -3.324 -12.156 1.00 81.62 106 VAL A O 1
ATOM 799 N N . SER A 1 107 ? 6.619 -5.164 -11.390 1.00 79.38 107 SER A N 1
ATOM 800 C CA . SER A 1 107 ? 7.278 -6.067 -12.339 1.00 79.38 107 SER A CA 1
ATOM 801 C C . SER A 1 107 ? 6.883 -5.742 -13.778 1.00 79.38 107 SER A C 1
ATOM 803 O O . SER A 1 107 ? 7.745 -5.679 -14.657 1.00 79.38 107 SER A O 1
ATOM 805 N N . SER A 1 108 ? 5.593 -5.476 -14.006 1.00 75.69 108 SER A N 1
ATOM 806 C CA . SER A 1 108 ? 5.071 -5.018 -15.293 1.00 75.69 108 SER A CA 1
ATOM 807 C C . SER A 1 108 ? 5.720 -3.701 -15.720 1.00 75.69 108 SER A C 1
ATOM 809 O O . SER A 1 108 ? 6.200 -3.591 -16.847 1.00 75.69 108 SER A O 1
ATOM 811 N N . ASP A 1 109 ? 5.798 -2.719 -14.824 1.00 72.75 109 ASP A N 1
ATOM 812 C CA . ASP A 1 109 ? 6.318 -1.393 -15.162 1.00 72.75 109 ASP A CA 1
ATOM 813 C C . ASP A 1 109 ? 7.833 -1.374 -15.355 1.00 72.75 109 ASP A C 1
ATOM 815 O O . ASP A 1 109 ? 8.317 -0.701 -16.258 1.00 72.75 109 ASP A O 1
ATOM 819 N N . VAL A 1 110 ? 8.604 -2.156 -14.594 1.00 71.06 110 VAL A N 1
ATOM 820 C CA . VAL A 1 110 ? 10.050 -2.307 -14.835 1.00 71.06 110 VAL A CA 1
ATOM 821 C C . VAL A 1 110 ? 10.301 -2.906 -16.223 1.00 71.06 110 VAL A C 1
ATOM 823 O O . VAL A 1 110 ? 11.155 -2.420 -16.973 1.00 71.06 110 VAL A O 1
ATOM 826 N N . LEU A 1 111 ? 9.537 -3.933 -16.610 1.00 71.62 111 LEU A N 1
ATOM 827 C CA . LEU A 1 111 ? 9.604 -4.499 -17.960 1.00 71.62 111 LEU A CA 1
ATOM 828 C C . LEU A 1 111 ? 9.177 -3.474 -19.018 1.00 71.62 111 LEU A C 1
ATOM 830 O O . LEU A 1 111 ? 9.816 -3.346 -20.059 1.00 71.62 111 LEU A O 1
ATOM 834 N N . GLN A 1 112 ? 8.135 -2.694 -18.755 1.00 71.00 112 GLN A N 1
ATOM 835 C CA . GLN A 1 112 ? 7.621 -1.747 -19.733 1.00 71.00 112 GLN A CA 1
ATOM 836 C C . GLN A 1 112 ? 8.497 -0.503 -19.897 1.00 71.00 112 GLN A C 1
ATOM 838 O O . GLN A 1 112 ? 8.693 -0.052 -21.025 1.00 71.00 112 GLN A O 1
ATOM 843 N N . VAL A 1 113 ? 9.089 0.016 -18.824 1.00 72.50 113 VAL A N 1
ATOM 844 C CA . VAL A 1 113 ? 10.065 1.110 -18.881 1.00 72.50 113 VAL A CA 1
ATOM 845 C C . VAL A 1 113 ? 11.311 0.668 -19.638 1.00 72.50 113 VAL A C 1
ATOM 847 O O . VAL A 1 113 ? 11.787 1.396 -20.503 1.00 72.50 113 VAL A O 1
ATOM 850 N N . THR A 1 114 ? 11.805 -0.548 -19.391 1.00 68.25 114 THR A N 1
ATOM 851 C CA . THR A 1 114 ? 12.989 -1.055 -20.107 1.00 68.25 114 THR A CA 1
ATOM 852 C C . THR A 1 114 ? 12.754 -1.252 -21.607 1.00 68.25 114 THR A C 1
ATOM 854 O O . THR A 1 114 ? 13.700 -1.121 -22.380 1.00 68.25 114 THR A O 1
ATOM 857 N N . VAL A 1 115 ? 11.515 -1.527 -22.032 1.00 71.06 115 VAL A N 1
ATOM 858 C CA . VAL A 1 115 ? 11.169 -1.750 -23.448 1.00 71.06 115 VAL A CA 1
ATOM 859 C C . VAL A 1 115 ? 10.677 -0.479 -24.153 1.00 71.06 115 VAL A C 1
ATOM 861 O O . VAL A 1 115 ? 10.982 -0.269 -25.323 1.00 71.06 115 VAL A O 1
ATOM 864 N N . THR A 1 116 ? 9.903 0.364 -23.469 1.00 71.12 116 THR A N 1
ATOM 865 C CA . THR A 1 116 ? 9.154 1.484 -24.077 1.00 71.12 116 THR A CA 1
ATOM 866 C C . THR A 1 116 ? 9.440 2.848 -23.451 1.00 71.12 116 THR A C 1
ATOM 868 O O . THR A 1 116 ? 9.045 3.864 -24.021 1.00 71.12 116 THR A O 1
ATOM 871 N N . GLY A 1 117 ? 10.103 2.893 -22.292 1.00 65.00 117 GLY A N 1
ATOM 872 C CA . GLY A 1 117 ? 10.375 4.125 -21.545 1.00 65.00 117 GLY A CA 1
ATOM 873 C C . GLY A 1 117 ? 9.158 4.758 -20.856 1.00 65.00 117 GLY A C 1
ATOM 874 O O . GLY A 1 117 ? 9.267 5.899 -20.420 1.00 65.00 117 GLY A O 1
ATOM 875 N N . ARG A 1 118 ? 8.012 4.062 -20.771 1.00 65.19 118 ARG A N 1
ATOM 876 C CA . ARG A 1 118 ? 6.750 4.574 -20.196 1.00 65.19 118 ARG A CA 1
ATOM 877 C C . ARG A 1 118 ? 6.281 3.748 -18.991 1.00 65.19 118 ARG A C 1
ATOM 879 O O . ARG A 1 118 ? 6.415 2.526 -19.017 1.00 65.19 118 ARG A O 1
ATOM 886 N N . MET A 1 119 ? 5.666 4.399 -17.994 1.00 66.88 119 MET A N 1
ATOM 887 C CA . MET A 1 119 ? 5.027 3.758 -16.825 1.00 66.88 119 MET A CA 1
ATOM 888 C C . MET A 1 119 ? 3.494 3.805 -16.901 1.00 66.88 119 MET A C 1
ATOM 890 O O . MET A 1 119 ? 2.936 4.899 -16.832 1.00 66.88 119 MET A O 1
ATOM 894 N N . PRO A 1 120 ? 2.796 2.662 -17.000 1.00 63.28 120 PRO A N 1
ATOM 895 C CA . PRO A 1 120 ? 1.331 2.664 -16.955 1.00 63.28 120 PRO A CA 1
ATOM 896 C C . PRO A 1 120 ? 0.670 2.061 -15.705 1.00 63.28 120 PRO A C 1
ATOM 898 O O . PRO A 1 120 ? -0.422 2.512 -15.369 1.00 63.28 120 PRO A O 1
ATOM 901 N N . GLN A 1 121 ? 1.231 1.058 -15.015 1.00 71.31 121 GLN A N 1
ATOM 902 C CA . GLN A 1 121 ? 0.468 0.313 -13.991 1.00 71.31 121 GLN A CA 1
ATOM 903 C C . GLN A 1 121 ? 0.640 0.841 -12.561 1.00 71.31 121 GLN A C 1
ATOM 905 O O . GLN A 1 121 ? -0.306 0.775 -11.768 1.00 71.31 121 GLN A O 1
ATOM 910 N N . LEU A 1 122 ? 1.795 1.412 -12.217 1.00 76.75 122 LEU A N 1
ATOM 911 C CA . LEU A 1 122 ? 2.060 2.024 -10.911 1.00 76.75 122 LEU A CA 1
ATOM 912 C C . LEU A 1 122 ? 1.112 3.193 -10.635 1.00 76.75 122 LEU A C 1
ATOM 914 O O . LEU A 1 122 ? 0.649 3.345 -9.506 1.00 76.75 122 LEU A O 1
ATOM 918 N N . GLU A 1 123 ? 0.739 3.959 -11.662 1.00 77.88 123 GLU A N 1
ATOM 919 C CA . GLU A 1 123 ? -0.218 5.058 -11.516 1.00 77.88 123 GLU A CA 1
ATOM 920 C C . GLU A 1 123 ? -1.615 4.538 -11.134 1.00 77.88 123 GLU A C 1
ATOM 922 O O . GLU A 1 123 ? -2.265 5.053 -10.218 1.00 77.88 123 GLU A O 1
ATOM 927 N N . HIS A 1 124 ? -2.078 3.471 -11.790 1.00 82.31 124 HIS A N 1
ATOM 928 C CA . HIS A 1 124 ? -3.341 2.823 -11.439 1.00 82.31 124 HIS A CA 1
ATOM 929 C C . HIS A 1 124 ? -3.298 2.240 -10.026 1.00 82.31 124 HIS A C 1
ATOM 931 O O . HIS A 1 124 ? -4.257 2.394 -9.265 1.00 82.31 124 HIS A O 1
ATOM 937 N N . PHE A 1 125 ? -2.182 1.613 -9.647 1.00 85.88 125 PHE A N 1
ATOM 938 C CA . PHE A 1 125 ? -1.983 1.111 -8.294 1.00 85.88 125 PHE A CA 1
ATOM 939 C C . PHE A 1 125 ? -2.065 2.241 -7.256 1.00 85.88 125 PHE A C 1
ATOM 941 O O . PHE A 1 125 ? -2.874 2.147 -6.333 1.00 85.88 125 PHE A O 1
ATOM 948 N N . GLN A 1 126 ? -1.331 3.341 -7.445 1.00 86.69 126 GLN A N 1
ATOM 949 C CA . GLN A 1 126 ? -1.375 4.512 -6.561 1.00 86.69 126 GLN A CA 1
ATOM 950 C C . GLN A 1 126 ? -2.785 5.089 -6.429 1.00 86.69 126 GLN A C 1
ATOM 952 O O . GLN A 1 126 ? -3.224 5.395 -5.319 1.00 86.69 126 GLN A O 1
ATOM 957 N N . ARG A 1 127 ? -3.533 5.216 -7.534 1.00 86.62 127 ARG A N 1
ATOM 958 C CA . ARG A 1 127 ? -4.929 5.681 -7.478 1.00 86.62 127 ARG A CA 1
ATOM 959 C C . ARG A 1 127 ? -5.802 4.750 -6.640 1.00 86.62 127 ARG A C 1
ATOM 961 O O . ARG A 1 127 ? -6.603 5.243 -5.848 1.00 86.62 127 ARG A O 1
ATOM 968 N N . ARG A 1 128 ? -5.634 3.427 -6.763 1.00 87.06 128 ARG A N 1
ATOM 969 C CA . ARG A 1 128 ? -6.364 2.454 -5.931 1.00 87.06 128 ARG A CA 1
ATOM 970 C C . ARG A 1 128 ? -6.002 2.576 -4.453 1.00 87.06 128 ARG A C 1
ATOM 972 O O . ARG A 1 128 ? -6.905 2.547 -3.627 1.00 87.06 128 ARG A O 1
ATOM 979 N N . VAL A 1 129 ? -4.725 2.777 -4.119 1.00 88.00 129 VAL A N 1
ATOM 980 C CA . VAL A 1 129 ? -4.292 3.021 -2.730 1.00 88.00 129 VAL A CA 1
ATOM 981 C C . VAL A 1 129 ? -4.920 4.302 -2.181 1.00 88.00 129 VAL A C 1
ATOM 983 O O . VAL A 1 129 ? -5.545 4.269 -1.124 1.00 88.00 129 VAL A O 1
ATOM 986 N N . LYS A 1 130 ? -4.841 5.419 -2.917 1.00 88.56 130 LYS A N 1
ATOM 987 C CA . LYS A 1 130 ? -5.455 6.697 -2.511 1.00 88.56 130 LYS A CA 1
ATOM 988 C C . LYS A 1 130 ? -6.964 6.561 -2.307 1.00 88.56 130 LYS A C 1
ATOM 990 O O . LYS A 1 130 ? -7.502 7.061 -1.323 1.00 88.56 130 LYS A O 1
ATOM 995 N N . HIS A 1 131 ? -7.642 5.848 -3.202 1.00 88.44 131 HIS A N 1
ATOM 996 C CA . HIS A 1 131 ? -9.065 5.559 -3.062 1.00 88.44 131 HIS A CA 1
ATOM 997 C C . HIS A 1 131 ? -9.358 4.713 -1.813 1.00 88.44 131 HIS A C 1
ATOM 999 O O . HIS A 1 131 ? -10.254 5.059 -1.048 1.00 88.44 131 HIS A O 1
ATOM 1005 N N . ALA A 1 132 ? -8.581 3.656 -1.561 1.00 87.19 132 ALA A N 1
ATOM 1006 C CA . ALA A 1 132 ? -8.726 2.813 -0.374 1.00 87.19 132 ALA A CA 1
ATOM 1007 C C . ALA A 1 132 ? -8.577 3.612 0.929 1.00 87.19 132 ALA A C 1
ATOM 1009 O O . ALA A 1 132 ? -9.384 3.437 1.838 1.00 87.19 132 ALA A O 1
ATOM 1010 N N . VAL A 1 133 ? -7.614 4.540 0.996 1.00 87.19 133 VAL A N 1
ATOM 1011 C CA . VAL A 1 133 ? -7.432 5.443 2.147 1.00 87.19 133 VAL A CA 1
ATOM 1012 C C . VAL A 1 133 ? -8.676 6.299 2.381 1.00 87.19 133 VAL A C 1
ATOM 1014 O O . VAL A 1 133 ? -9.176 6.366 3.503 1.00 87.19 133 VAL A O 1
ATOM 1017 N N . VAL A 1 134 ? -9.205 6.929 1.329 1.00 87.62 134 VAL A N 1
ATOM 1018 C CA . VAL A 1 134 ? -10.403 7.776 1.434 1.00 87.62 134 VAL A CA 1
ATOM 1019 C C . VAL A 1 134 ? -11.612 6.959 1.8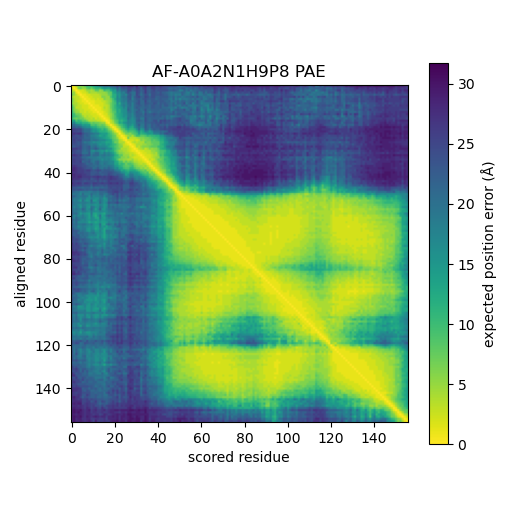88 1.00 87.62 134 VAL A C 1
ATOM 1021 O O . VAL A 1 134 ? -12.321 7.373 2.804 1.00 87.62 134 VAL A O 1
ATOM 1024 N N . VAL A 1 135 ? -11.839 5.784 1.293 1.00 85.50 135 VAL A N 1
ATOM 1025 C CA . VAL A 1 135 ? -12.963 4.916 1.670 1.00 85.50 135 VAL A CA 1
ATOM 1026 C C . VAL A 1 135 ? -12.810 4.410 3.105 1.00 85.50 135 VAL A C 1
ATOM 1028 O O . 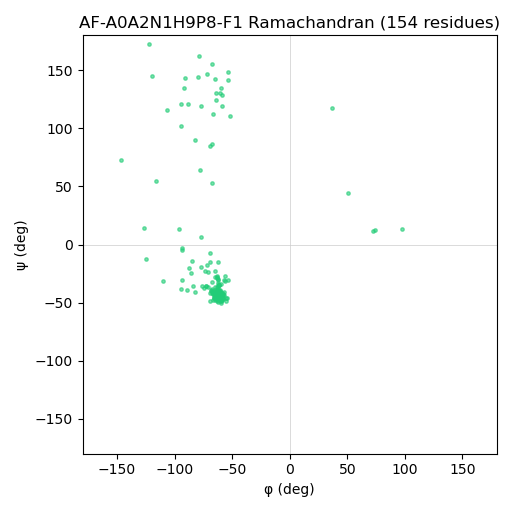VAL A 1 135 ? -13.783 4.454 3.853 1.00 85.50 135 VAL A O 1
ATOM 1031 N N . ALA A 1 136 ? -11.604 4.016 3.523 1.00 86.75 136 ALA A N 1
ATOM 1032 C CA . ALA A 1 136 ? -11.329 3.593 4.894 1.00 86.75 136 ALA A CA 1
ATOM 1033 C C . ALA A 1 136 ? -11.675 4.693 5.907 1.00 86.75 136 ALA A C 1
ATOM 1035 O O . ALA A 1 136 ? -12.364 4.422 6.887 1.00 86.75 136 ALA A O 1
ATOM 1036 N N . LEU A 1 137 ? -11.267 5.940 5.646 1.00 86.06 137 LEU A N 1
ATOM 1037 C CA . LEU A 1 137 ? -11.603 7.087 6.496 1.00 86.06 137 LEU A CA 1
ATOM 1038 C C . LEU A 1 137 ? -13.116 7.329 6.561 1.00 86.06 137 LEU A C 1
ATOM 1040 O O . LEU A 1 137 ? -13.661 7.540 7.642 1.00 86.06 137 LEU A O 1
ATOM 1044 N N . ILE A 1 138 ? -13.814 7.259 5.424 1.00 85.00 138 ILE A N 1
ATOM 1045 C CA . ILE A 1 138 ? -15.272 7.423 5.381 1.00 85.00 138 ILE A CA 1
ATOM 1046 C C . ILE A 1 138 ? -15.964 6.319 6.185 1.00 85.00 138 ILE A C 1
ATOM 1048 O O . ILE A 1 138 ? -16.834 6.617 7.002 1.00 85.00 138 ILE A O 1
ATOM 1052 N N . GLU A 1 139 ? -15.592 5.052 5.987 1.00 83.75 139 GLU A N 1
ATOM 1053 C CA . GLU A 1 139 ? -16.164 3.931 6.737 1.00 83.75 139 GLU A CA 1
ATOM 1054 C C . GLU A 1 139 ? -15.935 4.095 8.241 1.00 83.75 139 GLU A C 1
ATOM 1056 O O . GLU A 1 139 ? -16.861 3.965 9.041 1.00 83.75 139 GLU A O 1
ATOM 1061 N N . GLU A 1 140 ? -14.715 4.451 8.619 1.00 79.38 140 GLU A N 1
ATOM 1062 C CA . GLU A 1 140 ? -14.316 4.700 9.995 1.00 79.38 140 GLU A CA 1
ATOM 1063 C C . GLU A 1 140 ? -15.137 5.812 10.664 1.00 79.38 140 GLU A C 1
ATOM 1065 O O . GLU A 1 140 ? -15.539 5.651 11.818 1.00 79.38 140 GLU A O 1
ATOM 1070 N N . GLU A 1 141 ? -15.415 6.911 9.963 1.00 81.88 141 GLU A N 1
ATOM 1071 C CA . GLU A 1 141 ? -16.275 7.992 10.457 1.00 81.88 141 GLU A CA 1
ATOM 1072 C C . GLU A 1 141 ? -17.758 7.591 10.478 1.00 81.88 141 GLU A C 1
ATOM 1074 O O . GLU A 1 141 ? -18.487 7.927 11.412 1.00 81.88 141 GLU A O 1
ATOM 1079 N N . THR A 1 142 ? -18.227 6.802 9.506 1.00 79.06 142 THR A N 1
ATOM 1080 C CA . THR A 1 142 ? -19.620 6.321 9.503 1.00 79.06 142 THR A CA 1
ATOM 1081 C C . THR A 1 142 ? -19.926 5.420 10.699 1.00 79.06 142 THR A C 1
ATOM 1083 O O . THR A 1 142 ? -21.010 5.528 11.277 1.00 79.06 142 THR A O 1
ATOM 1086 N N . VAL A 1 143 ? -18.959 4.599 11.122 1.00 78.12 143 VAL A N 1
ATOM 1087 C CA . VAL A 1 143 ? -19.070 3.761 12.323 1.00 78.12 143 VAL A CA 1
ATOM 1088 C C . VAL A 1 143 ? -19.123 4.619 13.588 1.00 78.12 143 VAL A C 1
ATOM 1090 O O . VAL A 1 143 ? -19.961 4.364 14.451 1.00 78.12 143 VAL A O 1
ATOM 1093 N N . LYS A 1 144 ? -18.309 5.682 13.686 1.00 75.75 144 LYS A N 1
ATOM 1094 C CA . LYS A 1 144 ? -18.381 6.641 14.810 1.00 75.75 144 LYS A CA 1
ATOM 1095 C C . LYS A 1 144 ? -19.753 7.314 14.914 1.00 75.75 144 LYS A C 1
ATOM 1097 O O . LYS A 1 144 ? -20.231 7.569 16.013 1.00 75.75 144 LYS A O 1
ATOM 1102 N N . LEU A 1 145 ? -20.411 7.552 13.779 1.00 79.12 145 LEU A N 1
ATOM 1103 C CA . LEU A 1 145 ? -21.775 8.087 13.707 1.00 79.12 145 LEU A CA 1
ATOM 1104 C C . LEU A 1 145 ? -22.873 7.045 14.008 1.00 79.12 145 LEU A C 1
ATOM 1106 O O . LEU A 1 145 ? -24.056 7.336 13.825 1.00 79.12 145 LEU A O 1
ATOM 1110 N N . GLY A 1 146 ? -22.511 5.830 14.432 1.00 74.69 146 GLY A N 1
ATOM 1111 C CA . GLY A 1 146 ? -23.450 4.759 14.769 1.00 74.69 146 GLY A CA 1
ATOM 1112 C C . GLY A 1 146 ? -24.105 4.091 13.557 1.00 74.69 146 GLY A C 1
ATOM 1113 O O . GLY A 1 146 ? -25.088 3.365 13.717 1.00 74.69 146 GLY A O 1
ATOM 1114 N N . LYS A 1 147 ? -23.600 4.329 12.339 1.00 74.38 147 LYS A N 1
ATOM 1115 C CA . LYS A 1 147 ? -24.113 3.684 11.124 1.00 74.38 147 LYS A CA 1
ATOM 1116 C C . LYS A 1 147 ? -23.359 2.382 10.841 1.00 74.38 147 LYS A C 1
ATOM 1118 O O . LYS A 1 147 ? -22.146 2.321 11.041 1.00 74.38 147 LYS A O 1
ATOM 1123 N N . PRO A 1 148 ? -24.049 1.338 10.343 1.00 69.25 148 PRO A N 1
ATOM 1124 C CA . PRO A 1 148 ? -23.388 0.103 9.949 1.00 69.25 148 PRO A CA 1
ATOM 1125 C C . PRO A 1 148 ? -22.454 0.353 8.761 1.00 69.25 148 PRO A C 1
ATOM 1127 O O . PRO A 1 148 ? -22.784 1.113 7.844 1.00 69.25 148 PRO A O 1
ATOM 1130 N N . ARG A 1 149 ? -21.300 -0.320 8.769 1.00 66.75 149 ARG A N 1
ATOM 1131 C CA . ARG A 1 149 ? -20.320 -0.260 7.681 1.00 66.75 149 ARG A CA 1
ATOM 1132 C C . ARG A 1 149 ? -20.966 -0.766 6.391 1.00 66.75 149 ARG A C 1
ATOM 1134 O O . ARG A 1 149 ? -21.565 -1.843 6.375 1.00 66.75 149 ARG A O 1
ATOM 1141 N N . ARG A 1 150 ? -20.845 -0.009 5.301 1.00 64.44 150 ARG A N 1
ATOM 1142 C CA . ARG A 1 150 ? -21.214 -0.519 3.976 1.00 64.44 150 ARG A CA 1
ATOM 1143 C C . ARG A 1 150 ? -20.090 -1.442 3.529 1.00 64.44 150 ARG A C 1
ATOM 1145 O O . ARG A 1 150 ? -18.966 -0.989 3.414 1.00 64.44 150 ARG A O 1
ATOM 1152 N N . LEU A 1 151 ? -20.384 -2.720 3.300 1.00 54.41 151 LEU A N 1
ATOM 1153 C CA . LEU A 1 151 ? -19.436 -3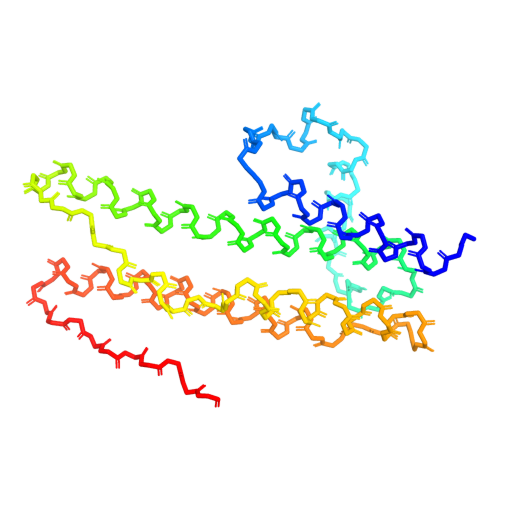.643 2.676 1.00 54.41 151 LEU A CA 1
ATOM 1154 C C . LEU A 1 151 ? -19.241 -3.204 1.222 1.00 54.41 151 LEU A C 1
ATOM 1156 O O . LEU A 1 151 ? -19.962 -3.654 0.335 1.00 54.41 151 LEU A O 1
ATOM 1160 N N . ILE A 1 152 ? -18.315 -2.281 0.977 1.00 54.88 152 ILE A N 1
ATOM 1161 C CA . ILE A 1 152 ? -17.863 -1.988 -0.378 1.00 54.88 152 ILE A CA 1
ATOM 1162 C C . ILE A 1 152 ? -16.818 -3.054 -0.687 1.00 54.88 152 ILE A C 1
ATOM 1164 O O . ILE A 1 152 ? -15.640 -2.913 -0.371 1.00 54.88 152 ILE A O 1
ATOM 1168 N N . THR A 1 153 ? -17.262 -4.180 -1.243 1.00 48.44 153 THR A N 1
ATOM 1169 C CA . THR A 1 153 ? -16.334 -5.120 -1.870 1.00 48.44 153 THR A CA 1
ATOM 1170 C C . THR A 1 153 ? -15.701 -4.403 -3.060 1.00 48.44 153 THR A C 1
ATOM 1172 O O . THR A 1 153 ? -16.456 -3.907 -3.905 1.00 48.44 153 THR A O 1
ATOM 1175 N N . PRO A 1 154 ? -14.364 -4.305 -3.149 1.00 44.19 154 PRO A N 1
ATOM 1176 C CA . PRO A 1 154 ? -13.738 -3.837 -4.375 1.00 44.19 154 PRO A CA 1
ATOM 1177 C C . PRO A 1 154 ? -14.179 -4.789 -5.492 1.00 44.19 154 PRO A C 1
ATOM 1179 O O . PRO A 1 154 ? -13.997 -5.999 -5.382 1.00 44.19 154 PRO A O 1
ATOM 1182 N N . SER A 1 155 ? -14.861 -4.251 -6.502 1.00 36.88 155 SER A N 1
ATOM 1183 C CA . SER A 1 155 ? -15.212 -4.994 -7.710 1.00 36.88 155 SER A CA 1
ATOM 1184 C C . SER A 1 155 ? -13.924 -5.498 -8.361 1.00 36.88 155 SER A C 1
ATOM 1186 O O . SER A 1 155 ? -12.999 -4.698 -8.532 1.00 36.88 155 SER A O 1
ATOM 1188 N N . GLU A 1 156 ? -13.893 -6.801 -8.653 1.00 35.38 156 GLU A N 1
ATOM 1189 C CA . GLU A 1 156 ? -12.819 -7.519 -9.359 1.00 35.38 156 GLU A CA 1
ATOM 1190 C C . GLU A 1 156 ? -12.351 -6.809 -10.636 1.00 35.38 156 GLU A C 1
ATOM 1192 O O . GLU A 1 156 ? -13.207 -6.246 -11.361 1.00 35.38 156 GLU A O 1
#